Protein AF-A0A8B4VVH5-F1 (afdb_monomer)

Mean predicted aligned error: 2.5 Å

Sequence (91 aa):
MIIVTLAETTPVLEAANLQQDLRRAGIEPWAWVVNNSLAAAQPSSPFLKIRANRELPLISDVEEQYAKRIALTALQSEEPVGIDLLEEMAK

Solvent-accessible surface area (backbone atoms only — not comparable to full-atom values): 5134 Å² total; per-residue (Å²): 95,73,48,75,36,41,59,44,74,67,45,45,52,52,50,52,51,51,50,52,55,34,44,74,73,74,42,72,69,65,31,36,32,38,37,63,22,48,55,70,45,65,54,84,51,70,70,50,41,60,54,16,61,66,24,50,65,54,50,47,48,40,55,76,74,72,29,98,32,75,46,78,27,44,44,66,95,59,84,62,67,61,70,70,40,41,56,58,62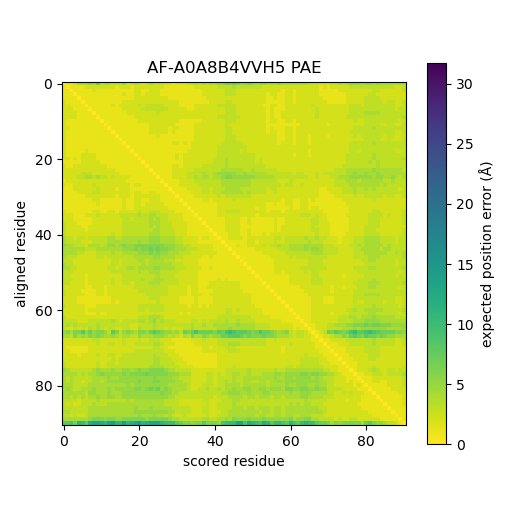,73,108

Secondary structure (DSSP, 8-state):
-EEEEESSHHHHHHHHHHHHHHHHTT----EEEEEEETTTT---SHHHHHHHHHHHHHHHHIIIII-SSEEEEEPPSS---SHHHHHHHT-

InterPro domains:
  IPR025723 ArsA/GET3, Anion-transporting ATPase-like domain [PF02374] (2-91)
  IPR027417 P-loop containing nucleoside triphosphate hydrolase [G3DSA:3.40.50.300] (1-91)

Radius of gyration: 14.14 Å; Cα contacts (8 Å, |Δi|>4): 133; chains: 1; bounding box: 43×24×34 Å

Foldseek 3Di:
DEAEFELDDVRLVVSQVVQVVCVVVVHHHQEYEHEAQLLVVVDPDPVSVVVNVSSVVSVVCCCPPPHVYYHYWHRDPDDQPDDVSVVVRVD

Organism: Klebsiella pneumoniae (NCBI:txid573)

Nearest PDB structures (foldseek):
  1ihu-assembly1_A  TM=9.793E-01  e=1.400E-10  Escherichia coli
  1ii0-assembly2_B  TM=9.841E-01  e=2.248E-10  Escherichia coli
  1ii0-assembly1_A  TM=9.830E-01  e=2.406E-10  Escherichia coli
  1f48-assembly1_A  TM=9.783E-01  e=3.153E-10  Escherichia coli
  1ii9-assembly1_A  TM=9.809E-01  e=7.595E-10  Escherichia coli

pLDDT: mean 96.33, std 2.49, range [81.0, 98.44]

Structure (mmCIF, N/CA/C/O backbone):
data_AF-A0A8B4VVH5-F1
#
_entry.id   AF-A0A8B4VVH5-F1
#
loop_
_atom_site.group_PDB
_atom_site.id
_atom_site.type_symbol
_atom_site.label_atom_id
_atom_site.label_alt_id
_atom_site.label_comp_id
_atom_site.label_asym_id
_atom_site.label_entity_id
_atom_site.label_seq_id
_atom_site.pdbx_PDB_ins_code
_atom_site.Cartn_x
_atom_site.Cartn_y
_atom_site.Cartn_z
_atom_site.occupancy
_atom_site.B_iso_or_equiv
_atom_site.auth_seq_id
_atom_site.auth_comp_id
_atom_site.auth_asym_id
_atom_site.auth_atom_id
_atom_site.pdbx_PDB_model_num
ATOM 1 N N . MET A 1 1 ? -14.690 -7.131 0.293 1.00 94.50 1 MET A N 1
ATOM 2 C CA . MET A 1 1 ? -14.308 -5.774 -0.152 1.00 94.50 1 MET A CA 1
ATOM 3 C C . MET A 1 1 ? -12.831 -5.567 0.133 1.00 94.50 1 MET A C 1
ATOM 5 O O . MET A 1 1 ? -12.373 -6.047 1.165 1.00 94.50 1 MET A O 1
ATOM 9 N N . ILE A 1 2 ? -12.107 -4.915 -0.775 1.00 97.31 2 ILE A N 1
ATOM 10 C CA . ILE A 1 2 ? -10.666 -4.653 -0.672 1.00 97.31 2 ILE A CA 1
ATOM 11 C C . ILE A 1 2 ? -10.461 -3.151 -0.860 1.00 97.31 2 ILE A C 1
ATOM 13 O O . ILE A 1 2 ? -11.086 -2.569 -1.745 1.00 97.31 2 ILE A O 1
ATOM 17 N N . ILE A 1 3 ? -9.624 -2.541 -0.025 1.00 98.12 3 ILE A N 1
ATOM 18 C CA . ILE A 1 3 ? -9.231 -1.134 -0.159 1.00 98.12 3 ILE A CA 1
ATOM 19 C C . ILE A 1 3 ? -7.850 -1.088 -0.807 1.00 98.12 3 ILE A C 1
ATOM 21 O O . ILE A 1 3 ? -6.958 -1.825 -0.394 1.00 98.12 3 ILE A O 1
ATOM 25 N N . VAL A 1 4 ? -7.679 -0.240 -1.818 1.00 98.19 4 VAL A N 1
ATOM 26 C CA . VAL A 1 4 ? -6.392 -0.020 -2.488 1.00 98.19 4 VAL A CA 1
ATOM 27 C C . VAL A 1 4 ? -5.917 1.391 -2.163 1.00 98.19 4 VAL A C 1
ATOM 29 O O . VAL A 1 4 ? -6.702 2.333 -2.250 1.00 98.19 4 VAL A O 1
ATOM 32 N N . THR A 1 5 ? -4.652 1.536 -1.781 1.00 98.19 5 THR A N 1
ATOM 33 C CA . THR A 1 5 ? -4.028 2.831 -1.475 1.00 98.19 5 THR A CA 1
ATOM 34 C C . THR A 1 5 ? -2.574 2.866 -1.949 1.00 98.19 5 THR A C 1
ATOM 36 O O . THR A 1 5 ? -2.075 1.877 -2.482 1.00 98.19 5 THR A O 1
ATOM 39 N N . LEU A 1 6 ? -1.896 3.997 -1.766 1.00 98.00 6 LEU A N 1
ATOM 40 C CA . LEU A 1 6 ? -0.460 4.168 -1.996 1.00 98.00 6 LEU A CA 1
ATOM 41 C C . LEU A 1 6 ? 0.266 4.293 -0.655 1.00 98.00 6 LEU A C 1
ATOM 43 O O . LEU A 1 6 ? -0.329 4.733 0.327 1.00 98.00 6 LEU A O 1
ATOM 47 N N . ALA A 1 7 ? 1.560 3.969 -0.619 1.00 97.19 7 ALA A N 1
ATOM 48 C CA . ALA A 1 7 ? 2.407 4.138 0.566 1.00 97.19 7 ALA A CA 1
ATOM 49 C C . ALA A 1 7 ? 2.804 5.613 0.804 1.00 97.19 7 ALA A C 1
ATOM 51 O O . ALA A 1 7 ? 3.976 5.964 0.932 1.00 97.19 7 ALA A O 1
ATOM 52 N N . GLU A 1 8 ? 1.808 6.493 0.851 1.00 97.62 8 GLU A N 1
ATOM 53 C CA . GLU A 1 8 ? 1.941 7.931 1.064 1.00 97.62 8 GLU A CA 1
ATOM 54 C C . GLU A 1 8 ? 0.989 8.382 2.178 1.00 97.62 8 GLU A C 1
ATOM 56 O O . GLU A 1 8 ? -0.085 7.811 2.367 1.00 97.62 8 GLU A O 1
ATOM 6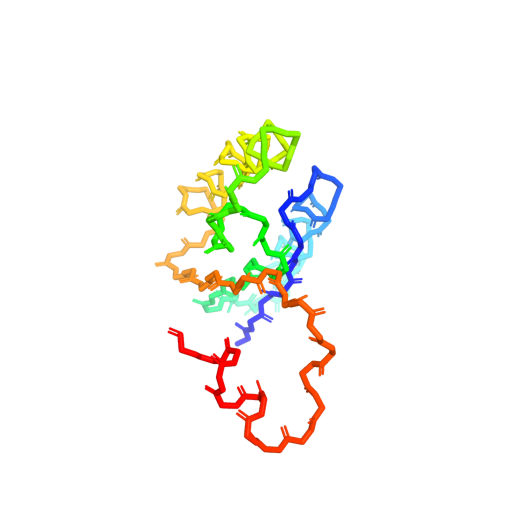1 N N . THR A 1 9 ? 1.362 9.425 2.925 1.00 96.44 9 THR A N 1
ATOM 62 C CA . THR A 1 9 ? 0.630 9.834 4.136 1.00 96.44 9 THR A CA 1
ATOM 63 C C . THR A 1 9 ? -0.841 10.156 3.866 1.00 96.44 9 THR A C 1
ATOM 65 O O . THR A 1 9 ? -1.712 9.669 4.585 1.00 96.44 9 THR A O 1
ATOM 68 N N . THR A 1 10 ? -1.135 10.957 2.835 1.00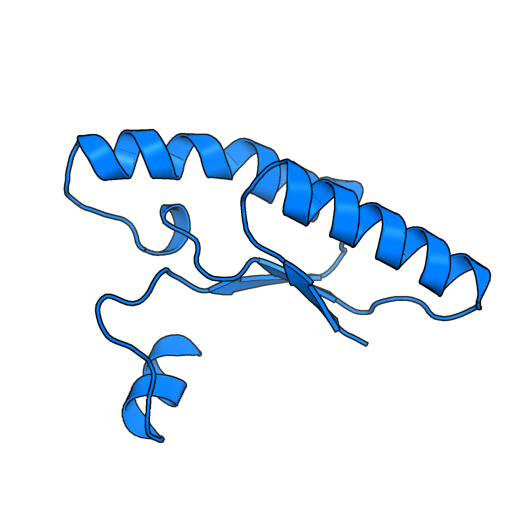 97.94 10 THR A N 1
ATOM 69 C CA . THR A 1 10 ? -2.517 11.359 2.528 1.00 97.94 10 THR A CA 1
ATOM 70 C C . THR A 1 10 ? -3.362 10.178 2.033 1.00 97.94 10 THR A C 1
ATOM 72 O O . THR A 1 10 ? -4.403 9.938 2.643 1.00 97.94 10 THR A O 1
ATOM 75 N N . PRO A 1 11 ? -2.927 9.370 1.040 1.00 98.25 11 PRO A N 1
ATOM 76 C CA . PRO A 1 11 ? -3.674 8.181 0.622 1.00 98.25 11 PRO A CA 1
ATOM 77 C C . PRO A 1 11 ? -3.938 7.167 1.741 1.00 98.25 11 PRO A C 1
ATOM 79 O O . PRO A 1 11 ? -5.028 6.594 1.798 1.00 98.25 11 PRO A O 1
ATOM 82 N N . VAL A 1 12 ? -2.983 6.934 2.652 1.00 97.81 12 VAL A N 1
ATOM 83 C CA . VAL A 1 12 ? -3.203 6.030 3.798 1.00 97.81 12 VAL A CA 1
ATOM 84 C C . VAL A 1 12 ? -4.280 6.586 4.729 1.00 97.81 12 VAL A C 1
ATOM 86 O O . VAL A 1 12 ? -5.192 5.854 5.116 1.00 97.81 12 VAL A O 1
ATOM 89 N N . LEU A 1 13 ? -4.225 7.882 5.046 1.00 98.06 13 LEU A N 1
ATOM 90 C CA . LEU A 1 13 ? -5.222 8.525 5.901 1.00 98.06 13 LEU A CA 1
ATOM 91 C C . LEU A 1 13 ? -6.620 8.520 5.262 1.00 98.06 13 LEU A C 1
ATOM 93 O O . LEU A 1 13 ? -7.611 8.230 5.932 1.00 98.06 13 LEU A O 1
ATOM 97 N N . GLU A 1 14 ? -6.716 8.806 3.964 1.00 98.44 14 GLU A N 1
ATOM 98 C CA . GLU A 1 14 ? -7.977 8.764 3.217 1.00 98.44 14 GLU A CA 1
ATOM 99 C C . GLU A 1 14 ? -8.563 7.349 3.169 1.00 98.44 14 GLU A C 1
ATOM 101 O O . GLU A 1 14 ? -9.756 7.167 3.420 1.00 98.44 14 GLU A O 1
ATOM 106 N N . ALA A 1 15 ? -7.727 6.335 2.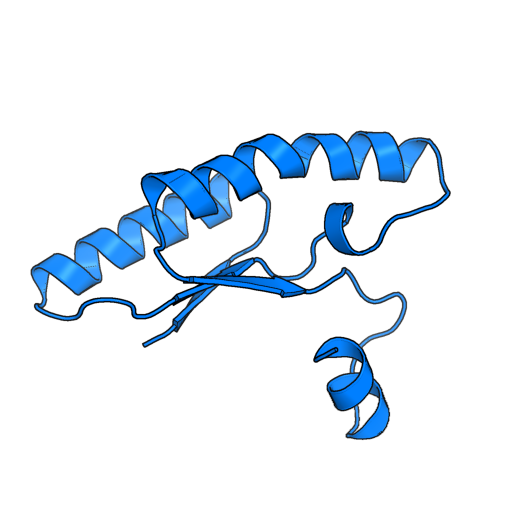936 1.00 98.31 15 ALA A N 1
ATOM 107 C CA . ALA A 1 15 ? -8.132 4.934 2.971 1.00 98.31 15 ALA A CA 1
ATOM 108 C C . ALA A 1 15 ? -8.616 4.504 4.369 1.00 98.31 15 ALA A C 1
ATOM 110 O O . ALA A 1 15 ? -9.596 3.762 4.485 1.00 98.31 15 ALA A O 1
ATOM 111 N N . ALA A 1 16 ? -7.986 5.005 5.436 1.00 97.88 16 ALA A N 1
ATOM 112 C CA . ALA A 1 16 ? -8.390 4.721 6.811 1.00 97.88 16 ALA A CA 1
ATOM 113 C C . ALA A 1 16 ? -9.757 5.343 7.137 1.00 97.88 16 ALA A C 1
ATOM 115 O O . ALA A 1 16 ? -10.623 4.675 7.711 1.00 97.88 16 ALA A O 1
ATOM 116 N N . ASN A 1 17 ? -9.983 6.586 6.704 1.00 98.25 17 ASN A N 1
ATOM 117 C CA . ASN A 1 17 ? -11.278 7.255 6.831 1.00 98.25 17 ASN A CA 1
ATOM 118 C C . ASN A 1 17 ? -12.364 6.514 6.037 1.00 98.25 17 ASN A C 1
ATOM 120 O O . ASN A 1 17 ? -13.434 6.225 6.573 1.00 98.25 17 ASN A O 1
ATOM 124 N N . LEU A 1 18 ? -12.068 6.110 4.798 1.00 98.19 18 LEU A N 1
ATOM 125 C CA . LEU A 1 18 ? -12.975 5.303 3.982 1.00 98.19 18 LEU A CA 1
ATOM 126 C C . LEU A 1 18 ? -13.331 3.974 4.671 1.00 98.19 18 LEU A C 1
ATOM 128 O O . LEU A 1 18 ? -14.500 3.593 4.712 1.00 98.19 18 LEU A O 1
ATOM 132 N N . GLN A 1 19 ? -12.355 3.276 5.262 1.00 97.94 19 GLN A N 1
ATOM 133 C CA . GLN A 1 19 ? -12.610 2.071 6.058 1.00 97.94 19 GLN A CA 1
ATOM 134 C C . GLN A 1 19 ? -13.559 2.347 7.233 1.00 97.94 19 GLN A C 1
ATOM 136 O O . GLN A 1 19 ? -14.470 1.552 7.479 1.00 97.94 19 GLN A O 1
ATOM 141 N N . GLN A 1 20 ? -13.363 3.445 7.967 1.00 98.06 20 GLN A N 1
ATOM 142 C CA . GLN A 1 20 ? -14.249 3.816 9.071 1.00 98.06 20 GLN A CA 1
ATOM 143 C C . GLN A 1 20 ? -15.678 4.057 8.572 1.00 98.06 20 GLN A C 1
ATOM 145 O O . GLN A 1 20 ? -16.634 3.568 9.180 1.00 98.06 20 GLN A O 1
ATOM 150 N N . ASP A 1 21 ? -15.829 4.752 7.450 1.00 98.38 21 ASP A N 1
ATOM 151 C CA . ASP A 1 21 ? -17.123 5.030 6.837 1.00 98.38 21 ASP A CA 1
ATOM 152 C C . ASP A 1 21 ? -17.845 3.741 6.422 1.00 98.38 21 ASP A C 1
ATOM 154 O O . ASP A 1 2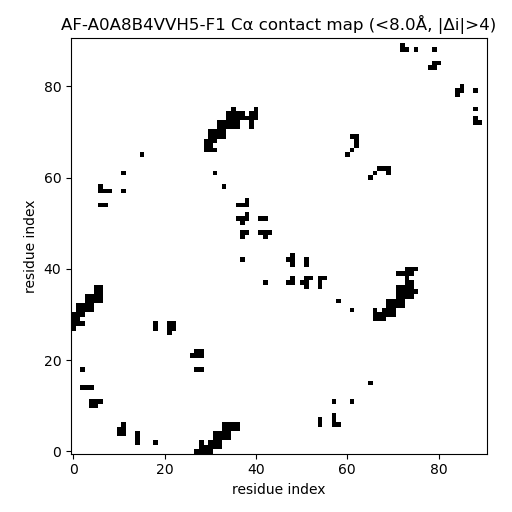1 ? -19.026 3.565 6.730 1.00 98.38 21 ASP A O 1
ATOM 158 N N . LEU A 1 22 ? -17.120 2.801 5.814 1.00 97.94 22 LEU A N 1
ATOM 159 C CA . LEU A 1 22 ? -17.644 1.494 5.413 1.00 97.94 22 LEU A CA 1
ATOM 160 C C . LEU A 1 22 ? -18.071 0.655 6.621 1.00 97.94 22 LEU A C 1
ATOM 162 O O . LEU A 1 22 ? -19.165 0.086 6.620 1.00 97.94 22 LEU A O 1
ATOM 166 N N . ARG A 1 23 ? -17.277 0.657 7.698 1.00 97.19 23 ARG A N 1
ATOM 167 C CA . ARG A 1 23 ? -17.634 -0.014 8.957 1.00 97.19 23 ARG A CA 1
ATOM 168 C C . ARG A 1 23 ? -18.914 0.547 9.568 1.00 97.19 23 ARG A C 1
ATOM 170 O O . ARG A 1 23 ? -19.750 -0.227 10.029 1.00 97.19 23 ARG A O 1
ATOM 177 N N . ARG A 1 24 ? -19.117 1.871 9.532 1.00 98.12 24 ARG A N 1
ATOM 178 C CA . ARG A 1 24 ? -20.374 2.501 9.991 1.00 98.12 24 ARG A CA 1
ATOM 179 C C . ARG A 1 24 ? -21.579 2.071 9.153 1.00 98.12 24 ARG A C 1
ATOM 181 O O . ARG A 1 24 ? -22.679 1.993 9.687 1.00 98.12 24 ARG A O 1
ATOM 188 N N . ALA A 1 25 ? -21.373 1.759 7.875 1.00 98.19 25 ALA A N 1
ATOM 189 C CA . ALA A 1 25 ? -22.391 1.185 6.995 1.00 98.19 25 ALA A CA 1
ATOM 190 C C . ALA A 1 25 ? -22.564 -0.342 7.159 1.00 98.19 25 ALA A C 1
ATOM 192 O O . ALA A 1 25 ? -23.333 -0.952 6.419 1.00 98.19 25 ALA A O 1
ATOM 193 N N . GLY A 1 26 ? -21.866 -0.974 8.110 1.00 97.75 26 GLY A N 1
ATOM 194 C CA . GLY A 1 26 ? -21.922 -2.420 8.342 1.00 97.75 26 GLY A CA 1
ATOM 195 C C . GLY A 1 26 ? -21.092 -3.248 7.357 1.00 97.75 26 GLY A C 1
ATOM 196 O O . GLY A 1 26 ? -21.300 -4.456 7.251 1.00 97.75 26 GLY A O 1
ATOM 197 N N . ILE A 1 27 ? -20.159 -2.626 6.631 1.00 97.75 27 ILE A N 1
ATOM 198 C CA . ILE A 1 27 ? -19.310 -3.283 5.635 1.00 97.75 27 ILE A CA 1
ATOM 199 C C . ILE A 1 27 ? -17.877 -3.347 6.167 1.00 97.75 27 ILE A C 1
ATOM 201 O O . ILE A 1 27 ? -17.182 -2.337 6.237 1.00 97.75 27 ILE A O 1
ATOM 205 N N . GLU A 1 28 ? -17.411 -4.550 6.500 1.00 96.56 28 GLU A N 1
ATOM 206 C CA . GLU A 1 28 ? -16.029 -4.771 6.936 1.00 96.56 28 GLU A CA 1
ATOM 207 C C . GLU A 1 28 ? -15.114 -5.036 5.725 1.00 96.56 28 GLU A C 1
ATOM 209 O O . GLU A 1 28 ? -15.325 -6.016 4.993 1.00 96.56 28 GLU A O 1
ATOM 214 N N . PRO A 1 29 ? -14.087 -4.199 5.479 1.00 97.12 29 PRO A N 1
ATOM 215 C CA . PRO A 1 29 ? -13.056 -4.520 4.502 1.00 97.12 29 PRO A CA 1
ATOM 216 C C . PRO A 1 29 ? -12.322 -5.806 4.893 1.00 97.12 29 PRO A C 1
ATOM 218 O O . PRO A 1 29 ? -11.960 -6.021 6.044 1.00 97.12 29 PRO A O 1
ATOM 221 N N . TRP A 1 30 ? -12.082 -6.677 3.918 1.00 97.00 30 TRP A N 1
ATOM 222 C CA . TRP A 1 30 ? -11.434 -7.966 4.160 1.00 97.00 30 TRP A CA 1
ATOM 223 C C . TRP A 1 30 ? -9.901 -7.873 4.132 1.00 97.00 30 TRP A C 1
ATOM 225 O O . TRP A 1 30 ? -9.234 -8.630 4.845 1.00 97.00 30 TRP A O 1
ATOM 235 N N . ALA A 1 31 ? -9.361 -6.967 3.309 1.00 97.44 31 ALA A N 1
ATOM 236 C CA . ALA A 1 31 ? -7.930 -6.736 3.130 1.00 97.44 31 ALA A CA 1
ATOM 237 C C . ALA A 1 31 ? -7.639 -5.330 2.587 1.00 97.44 31 ALA A C 1
ATOM 239 O O . ALA A 1 31 ? -8.531 -4.657 2.056 1.00 97.44 31 ALA A O 1
ATOM 240 N N . TRP A 1 32 ? -6.370 -4.943 2.690 1.00 98.31 32 TRP A N 1
ATOM 241 C CA . TRP A 1 32 ? -5.793 -3.763 2.055 1.00 98.31 32 TRP A CA 1
ATOM 242 C C . TRP A 1 32 ? -4.757 -4.166 1.004 1.00 98.31 32 TRP A C 1
ATOM 244 O O . TRP A 1 32 ? -4.058 -5.165 1.163 1.00 98.31 32 TRP A O 1
ATOM 254 N N . VAL A 1 33 ? -4.645 -3.374 -0.058 1.00 98.19 33 VAL A N 1
ATOM 255 C CA . VAL A 1 33 ? -3.557 -3.446 -1.036 1.00 98.19 33 VAL A CA 1
ATOM 256 C C . VAL A 1 33 ? -2.819 -2.116 -1.008 1.00 98.19 33 VAL A C 1
ATOM 258 O O . VAL A 1 33 ? -3.403 -1.076 -1.319 1.00 98.19 33 VAL A O 1
ATOM 261 N N . VAL A 1 34 ? -1.541 -2.149 -0.643 1.00 97.81 34 VAL A N 1
ATOM 262 C CA . VAL A 1 34 ? -0.645 -1.001 -0.790 1.00 97.81 34 VAL A CA 1
ATOM 263 C C . VAL A 1 34 ? 0.016 -1.122 -2.154 1.00 97.81 34 VAL A C 1
ATOM 265 O O . VAL A 1 34 ? 0.891 -1.960 -2.369 1.00 97.81 34 VAL A O 1
ATOM 268 N N . ASN A 1 35 ? -0.474 -0.321 -3.092 1.00 97.50 35 ASN A N 1
ATOM 269 C CA . ASN A 1 35 ? -0.043 -0.348 -4.474 1.00 97.50 35 ASN A CA 1
ATOM 270 C C . ASN A 1 35 ? 1.199 0.524 -4.692 1.00 97.50 35 ASN A C 1
ATOM 272 O O . ASN A 1 35 ? 1.418 1.504 -3.976 1.00 97.50 35 ASN A O 1
ATOM 276 N N . ASN A 1 36 ? 1.953 0.206 -5.743 1.00 96.38 36 ASN A N 1
ATOM 277 C CA . ASN A 1 36 ? 3.008 1.053 -6.292 1.00 96.38 36 ASN A CA 1
ATOM 278 C C . ASN A 1 36 ? 4.147 1.379 -5.305 1.00 96.38 36 ASN A C 1
ATOM 280 O O . ASN A 1 36 ? 4.662 2.498 -5.283 1.00 96.38 36 ASN A O 1
ATOM 284 N N . SER A 1 37 ? 4.528 0.412 -4.470 1.00 97.50 37 SER A N 1
ATOM 285 C CA . SER A 1 37 ? 5.539 0.602 -3.430 1.00 97.50 37 SER A CA 1
ATOM 286 C C . SER A 1 37 ? 6.960 0.557 -3.997 1.00 97.50 37 SER A C 1
ATOM 288 O O . SER A 1 37 ? 7.378 -0.431 -4.613 1.00 97.50 37 SER A O 1
ATOM 290 N N . LEU A 1 38 ? 7.749 1.602 -3.727 1.00 97.19 38 LEU A N 1
ATOM 291 C CA . LEU A 1 38 ? 9.194 1.584 -3.956 1.00 97.19 38 LEU A CA 1
ATOM 292 C C . LEU A 1 38 ? 9.904 0.629 -2.995 1.00 97.19 38 LEU A C 1
ATOM 294 O O . LEU A 1 38 ? 10.911 0.039 -3.376 1.00 97.19 38 LEU A O 1
ATOM 298 N N . ALA A 1 39 ? 9.411 0.469 -1.765 1.00 96.88 39 ALA A N 1
ATOM 299 C CA . ALA A 1 39 ? 9.981 -0.489 -0.818 1.00 96.88 39 ALA A CA 1
ATOM 300 C C . ALA A 1 39 ? 9.884 -1.929 -1.340 1.00 96.88 39 ALA A C 1
ATOM 302 O O . ALA A 1 39 ? 10.881 -2.653 -1.313 1.00 96.88 39 ALA A O 1
ATOM 303 N N . ALA A 1 40 ? 8.733 -2.311 -1.901 1.00 96.38 40 ALA A N 1
ATOM 304 C CA . ALA A 1 40 ? 8.546 -3.621 -2.522 1.00 96.38 40 ALA A CA 1
ATOM 305 C C . ALA A 1 40 ? 9.379 -3.801 -3.809 1.00 96.38 40 ALA A C 1
ATOM 307 O O . ALA A 1 40 ? 9.851 -4.904 -4.079 1.00 96.38 40 ALA A O 1
ATOM 308 N N . ALA A 1 41 ? 9.631 -2.722 -4.561 1.00 96.06 41 ALA A N 1
ATOM 309 C CA . ALA A 1 41 ? 10.442 -2.747 -5.784 1.00 96.06 41 ALA A CA 1
ATOM 310 C C . ALA A 1 41 ? 11.957 -2.935 -5.550 1.00 96.06 41 ALA A C 1
ATOM 312 O O . ALA A 1 41 ? 12.705 -3.104 -6.510 1.00 96.06 41 ALA A O 1
ATOM 313 N N . GLN A 1 42 ? 12.429 -2.878 -4.296 1.00 95.00 42 GLN A N 1
ATOM 314 C CA . GLN A 1 42 ? 13.834 -3.099 -3.910 1.00 95.00 42 GLN A CA 1
ATOM 315 C C . GLN A 1 42 ? 14.861 -2.359 -4.803 1.00 95.00 42 GLN A C 1
ATOM 317 O O . GLN A 1 42 ? 15.790 -2.966 -5.347 1.00 95.00 42 GLN A O 1
ATOM 322 N N . PRO A 1 43 ? 14.734 -1.029 -4.975 1.00 96.50 43 PRO A N 1
ATOM 323 C CA . PRO A 1 43 ? 15.533 -0.288 -5.937 1.00 96.50 43 PRO A CA 1
ATOM 324 C C . PRO A 1 43 ? 17.021 -0.289 -5.569 1.00 96.50 43 PRO A C 1
ATOM 326 O O . PRO A 1 43 ? 17.410 -0.202 -4.403 1.00 96.50 43 PRO A O 1
ATOM 329 N N . SER A 1 44 ? 17.887 -0.294 -6.583 1.00 96.19 44 SER A N 1
ATOM 330 C CA . SER A 1 44 ? 19.343 -0.227 -6.401 1.00 96.19 44 SER A CA 1
ATOM 331 C C . SER A 1 44 ? 19.861 1.205 -6.208 1.00 96.19 44 SER A C 1
ATOM 333 O O . SER A 1 44 ? 20.828 1.412 -5.469 1.00 96.19 44 SER A O 1
ATOM 335 N N . SER A 1 45 ? 19.196 2.194 -6.819 1.00 97.62 45 SER A N 1
ATOM 336 C CA . SER A 1 45 ? 19.575 3.611 -6.760 1.00 97.62 45 SER A CA 1
ATOM 337 C C . SER A 1 45 ? 19.551 4.155 -5.322 1.00 97.62 45 SER A C 1
ATOM 339 O O . SER A 1 45 ? 18.518 4.042 -4.654 1.00 97.62 45 SER A O 1
ATOM 341 N N . PRO A 1 46 ? 20.627 4.816 -4.844 1.00 97.31 46 PRO A N 1
ATOM 342 C CA . PRO A 1 46 ? 20.667 5.400 -3.501 1.00 97.31 46 PRO A CA 1
ATOM 343 C C . PRO A 1 46 ? 19.512 6.368 -3.217 1.00 97.31 46 PRO A C 1
ATOM 345 O O . PRO A 1 46 ? 18.946 6.357 -2.126 1.00 97.31 46 PRO A O 1
ATOM 348 N N . PHE A 1 47 ? 19.116 7.170 -4.209 1.00 97.62 47 PHE A N 1
ATOM 349 C CA . PHE A 1 47 ? 18.000 8.105 -4.071 1.00 97.62 47 PHE A CA 1
ATOM 350 C C . PHE A 1 47 ? 16.666 7.376 -3.860 1.00 97.62 47 PHE A C 1
ATOM 352 O O . PHE A 1 47 ? 15.897 7.723 -2.963 1.00 97.62 47 PHE A O 1
ATOM 359 N N . LEU A 1 48 ? 16.410 6.331 -4.652 1.00 97.31 48 LEU A N 1
ATOM 360 C CA . LEU A 1 48 ? 15.175 5.558 -4.550 1.00 97.31 48 LEU A CA 1
ATOM 361 C C . LEU A 1 48 ? 15.124 4.717 -3.273 1.00 97.31 48 LEU A C 1
ATOM 363 O O . LEU A 1 48 ? 14.050 4.580 -2.704 1.00 97.31 48 LEU A O 1
ATOM 367 N N . LYS A 1 49 ? 16.265 4.250 -2.750 1.00 97.94 49 LYS A N 1
ATOM 368 C CA . LYS A 1 49 ? 16.328 3.610 -1.423 1.00 97.94 49 LYS A CA 1
ATOM 369 C C . LYS A 1 49 ? 15.902 4.557 -0.303 1.00 97.94 49 LYS A C 1
ATOM 371 O O . LYS A 1 49 ? 15.140 4.172 0.577 1.00 97.94 49 LYS A O 1
ATOM 376 N N . ILE A 1 50 ? 16.346 5.816 -0.346 1.00 97.44 50 ILE A N 1
ATOM 377 C CA . ILE A 1 50 ? 15.920 6.829 0.634 1.00 97.44 50 ILE A CA 1
ATOM 378 C C . ILE A 1 50 ? 14.409 7.072 0.536 1.00 97.44 50 ILE A C 1
ATOM 380 O O . ILE A 1 50 ? 13.751 7.231 1.561 1.00 97.44 50 ILE A O 1
ATOM 384 N N . ARG A 1 51 ? 13.855 7.100 -0.682 1.00 96.44 51 ARG A N 1
ATOM 385 C CA . ARG A 1 51 ? 12.408 7.237 -0.911 1.00 96.44 51 ARG A CA 1
ATOM 386 C C . ARG A 1 51 ? 11.635 6.022 -0.389 1.00 96.44 51 ARG A C 1
ATOM 388 O O . ARG A 1 51 ? 10.711 6.220 0.387 1.00 96.44 51 ARG A O 1
ATOM 395 N N . ALA A 1 52 ? 12.067 4.809 -0.728 1.00 97.56 52 ALA A N 1
ATOM 396 C CA . ALA A 1 52 ? 11.500 3.549 -0.248 1.00 97.56 52 ALA A CA 1
ATOM 397 C C . ALA A 1 52 ? 11.447 3.479 1.287 1.00 97.56 52 ALA A C 1
ATOM 399 O O . ALA A 1 52 ? 10.427 3.121 1.862 1.00 97.56 52 ALA A O 1
ATOM 400 N N . ASN A 1 53 ? 12.506 3.916 1.974 1.00 97.19 53 ASN A N 1
ATOM 401 C CA . ASN A 1 53 ? 12.536 3.922 3.439 1.00 97.19 53 ASN A CA 1
ATOM 402 C C . ASN A 1 53 ? 11.472 4.829 4.080 1.00 97.19 53 ASN A C 1
ATOM 404 O O . ASN A 1 53 ? 11.136 4.633 5.245 1.00 97.19 53 ASN A O 1
ATOM 408 N N . ARG A 1 54 ? 10.939 5.820 3.352 1.00 96.69 54 ARG A N 1
ATOM 409 C CA . ARG A 1 54 ? 9.841 6.670 3.843 1.00 96.69 54 ARG A CA 1
ATOM 410 C C . ARG A 1 54 ? 8.484 5.969 3.785 1.00 96.69 54 ARG A C 1
ATOM 412 O O . ARG A 1 54 ? 7.577 6.399 4.485 1.00 96.69 54 ARG A O 1
ATOM 419 N N . GLU A 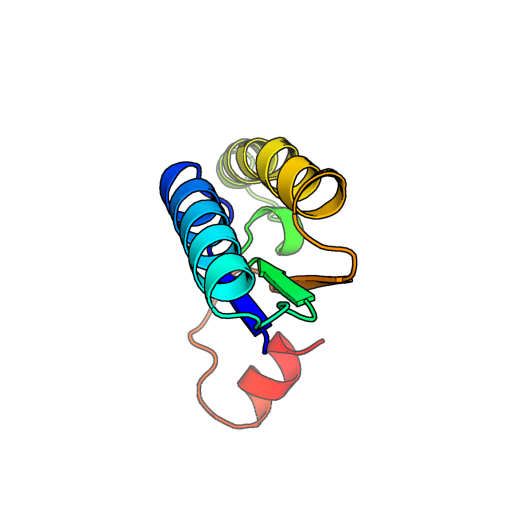1 55 ? 8.356 4.914 2.983 1.00 98.06 55 GLU A N 1
ATOM 420 C CA . GLU A 1 55 ? 7.138 4.103 2.888 1.00 98.06 55 GLU A CA 1
ATOM 421 C C . GLU A 1 55 ? 7.014 3.125 4.062 1.00 98.06 55 GLU A C 1
ATOM 423 O O . GLU A 1 55 ? 5.904 2.828 4.490 1.00 98.06 55 GLU A O 1
ATOM 428 N N . LEU A 1 56 ? 8.140 2.649 4.610 1.00 97.00 56 LEU A N 1
ATOM 429 C CA . LEU A 1 56 ? 8.158 1.582 5.619 1.00 97.00 56 LEU A CA 1
ATOM 430 C C . LEU A 1 56 ? 7.287 1.873 6.854 1.00 97.00 56 LEU A C 1
ATOM 432 O O . LEU A 1 56 ? 6.517 0.989 7.222 1.00 97.00 56 LEU A O 1
ATOM 436 N N . PRO A 1 57 ? 7.326 3.072 7.476 1.00 97.56 57 PRO A N 1
ATOM 437 C CA . PRO A 1 57 ? 6.460 3.355 8.621 1.00 97.56 57 PRO A CA 1
ATOM 438 C C . PRO A 1 57 ? 4.974 3.310 8.252 1.00 97.56 57 PRO A C 1
ATOM 440 O O . PRO A 1 57 ? 4.173 2.770 9.001 1.00 97.56 57 PRO A O 1
ATOM 443 N N . LEU A 1 58 ? 4.617 3.813 7.065 1.00 97.69 58 LEU A N 1
ATOM 444 C CA . LEU A 1 58 ? 3.233 3.836 6.588 1.00 97.69 58 LEU A CA 1
ATOM 445 C C . LEU A 1 58 ? 2.717 2.426 6.282 1.00 97.69 58 LEU A C 1
ATOM 447 O O . LEU A 1 58 ? 1.570 2.109 6.575 1.00 97.69 58 LEU A O 1
ATOM 451 N N . ILE A 1 59 ? 3.566 1.572 5.708 1.00 97.00 59 ILE A N 1
ATOM 452 C CA . ILE A 1 59 ? 3.255 0.157 5.482 1.00 97.00 59 ILE A CA 1
ATOM 453 C C . ILE A 1 59 ? 3.036 -0.558 6.825 1.00 97.00 59 ILE A C 1
ATOM 455 O O . ILE A 1 59 ? 2.043 -1.271 6.963 1.00 97.00 59 ILE A O 1
ATOM 459 N N . SER A 1 60 ? 3.908 -0.317 7.814 1.00 96.25 60 SER A N 1
ATOM 460 C CA . SER A 1 60 ? 3.776 -0.862 9.178 1.00 96.25 60 SER A CA 1
ATOM 461 C C . SER A 1 60 ? 2.457 -0.433 9.819 1.00 96.25 60 SER A C 1
ATOM 463 O O . SER A 1 60 ? 1.732 -1.267 10.351 1.00 96.25 60 SER A O 1
ATOM 465 N N . ASP A 1 61 ? 2.088 0.847 9.703 1.00 95.25 61 ASP A N 1
ATOM 466 C CA . ASP A 1 61 ? 0.816 1.357 10.226 1.00 95.25 61 ASP A CA 1
ATOM 467 C C . ASP A 1 61 ? -0.386 0.631 9.599 1.00 95.25 61 ASP A C 1
ATOM 469 O O . ASP A 1 61 ? -1.335 0.271 10.300 1.00 95.25 61 ASP A O 1
ATOM 473 N N . VAL A 1 62 ? -0.351 0.359 8.289 1.00 95.56 62 VAL A N 1
ATOM 474 C CA . VAL A 1 62 ? -1.415 -0.401 7.612 1.00 95.56 62 VAL A CA 1
ATOM 475 C C . VAL A 1 62 ? -1.503 -1.836 8.125 1.00 95.56 62 VAL A C 1
ATOM 477 O O . VAL A 1 62 ? -2.612 -2.306 8.404 1.00 95.56 62 VAL A O 1
ATOM 480 N N . GLU A 1 63 ? -0.367 -2.516 8.261 1.00 94.56 63 GLU A N 1
ATOM 481 C CA . GLU A 1 63 ? -0.295 -3.902 8.732 1.00 94.56 63 GLU A CA 1
ATOM 482 C C . GLU A 1 63 ? -0.735 -4.045 10.197 1.00 94.56 63 GLU A C 1
ATOM 484 O O . GLU A 1 63 ? -1.482 -4.961 10.541 1.00 94.56 63 GLU A O 1
ATOM 489 N N . GLU A 1 64 ? -0.319 -3.123 11.061 1.00 94.25 64 GLU A N 1
ATOM 490 C CA . GLU A 1 64 ? -0.555 -3.217 12.501 1.00 94.25 64 GLU A CA 1
ATOM 491 C C . GLU A 1 64 ? -1.919 -2.658 12.921 1.00 94.25 64 GLU A C 1
ATOM 493 O O . GLU A 1 64 ? -2.551 -3.188 13.840 1.00 94.25 64 GLU A O 1
ATOM 498 N N . GLN A 1 65 ? -2.389 -1.586 12.272 1.00 93.50 65 GLN A N 1
ATOM 499 C CA . GLN A 1 65 ? -3.540 -0.815 12.757 1.00 93.50 65 GLN A CA 1
ATOM 500 C C . GLN A 1 65 ? -4.796 -0.987 11.902 1.00 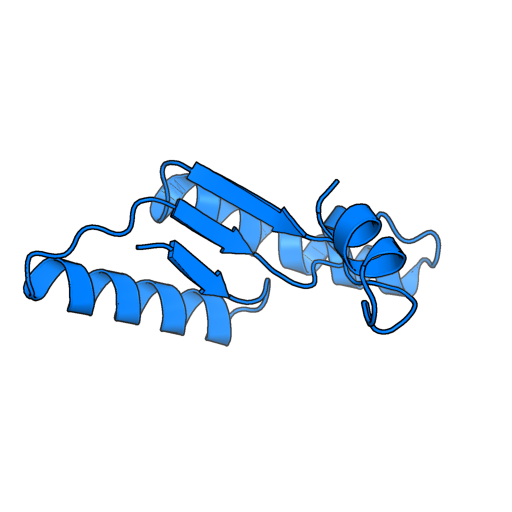93.50 65 GLN A C 1
ATOM 502 O O . GLN A 1 65 ? -5.912 -0.954 12.435 1.00 93.50 65 GLN A O 1
ATOM 507 N N . TYR A 1 66 ? -4.656 -1.147 10.583 1.00 91.81 66 TYR A N 1
ATOM 508 C CA . TYR A 1 66 ? -5.800 -1.030 9.675 1.00 91.81 66 TYR A CA 1
ATOM 509 C C . TYR A 1 66 ? -6.290 -2.357 9.105 1.00 91.81 66 TYR A C 1
ATOM 511 O O . TYR A 1 66 ? -7.507 -2.505 8.944 1.00 91.81 66 TYR A O 1
ATOM 519 N N . ALA A 1 67 ? -5.407 -3.321 8.837 1.00 89.31 67 ALA A N 1
ATOM 520 C CA . ALA A 1 67 ? -5.768 -4.522 8.093 1.00 89.31 67 ALA A CA 1
ATOM 521 C C . ALA A 1 67 ? -5.186 -5.808 8.690 1.00 89.31 67 ALA A C 1
ATOM 523 O O . ALA A 1 67 ? -3.996 -5.925 8.922 1.00 89.31 67 ALA A O 1
ATOM 524 N N . LYS A 1 68 ? -6.016 -6.853 8.815 1.00 89.50 68 LYS A N 1
ATOM 525 C CA . LYS A 1 68 ? -5.535 -8.214 9.146 1.00 89.50 68 LYS A CA 1
ATOM 526 C C . LYS A 1 68 ? -4.845 -8.913 7.973 1.00 89.50 68 LYS A C 1
ATOM 528 O O . LYS A 1 68 ? -4.256 -9.976 8.147 1.00 89.50 68 LYS A O 1
ATOM 533 N N . ARG A 1 69 ? -5.055 -8.399 6.761 1.00 96.56 69 ARG A N 1
ATOM 534 C CA . ARG A 1 69 ? -4.538 -8.939 5.505 1.00 96.56 69 ARG A CA 1
ATOM 535 C C . ARG A 1 69 ? -4.093 -7.782 4.644 1.00 96.56 69 ARG A C 1
ATOM 537 O O . ARG A 1 69 ? -4.889 -6.881 4.372 1.00 96.56 69 ARG A O 1
ATOM 544 N N . ILE A 1 70 ? -2.854 -7.861 4.200 1.00 96.25 70 ILE A N 1
ATOM 545 C CA . ILE A 1 70 ? -2.232 -6.863 3.353 1.00 96.25 70 ILE A CA 1
ATOM 546 C C . ILE A 1 70 ? -1.593 -7.561 2.155 1.00 96.25 70 ILE A C 1
ATOM 548 O O . ILE A 1 70 ? -1.050 -8.658 2.285 1.00 96.25 70 ILE A O 1
ATOM 552 N N . ALA A 1 71 ? -1.690 -6.934 0.991 1.00 96.75 71 ALA A N 1
ATOM 553 C CA . ALA A 1 71 ? -0.836 -7.225 -0.150 1.00 96.75 71 ALA A CA 1
ATOM 554 C C . ALA A 1 71 ? -0.057 -5.957 -0.502 1.00 96.75 71 ALA A C 1
ATOM 556 O O . ALA A 1 71 ? -0.601 -4.853 -0.434 1.00 96.75 71 ALA A O 1
ATOM 557 N N . LEU A 1 72 ? 1.207 -6.121 -0.872 1.00 96.38 72 LEU A N 1
ATOM 558 C CA . LEU A 1 72 ? 2.037 -5.045 -1.395 1.00 96.38 72 LEU A CA 1
ATOM 559 C C . LEU A 1 72 ? 2.338 -5.350 -2.853 1.00 96.38 72 LEU A C 1
ATOM 561 O O . LEU A 1 72 ? 2.742 -6.467 -3.161 1.00 96.38 72 LEU A O 1
ATOM 565 N N . THR A 1 73 ? 2.188 -4.362 -3.728 1.00 96.81 73 THR A N 1
ATOM 566 C CA . THR A 1 73 ? 2.655 -4.471 -5.114 1.00 96.81 73 THR A CA 1
ATOM 567 C C . THR A 1 73 ? 3.799 -3.491 -5.341 1.00 96.81 73 THR A C 1
ATOM 569 O O . THR A 1 73 ? 3.783 -2.347 -4.873 1.00 96.81 73 THR A O 1
ATOM 572 N N . ALA A 1 74 ? 4.830 -3.955 -6.041 1.00 96.88 74 ALA A N 1
ATOM 573 C CA . ALA A 1 74 ? 5.977 -3.132 -6.386 1.00 96.88 74 ALA A CA 1
ATOM 574 C C . ALA A 1 74 ? 5.605 -2.058 -7.416 1.00 96.88 74 ALA A C 1
ATOM 576 O O . ALA A 1 74 ? 4.773 -2.287 -8.297 1.00 96.88 74 ALA A O 1
ATOM 577 N N . LEU A 1 75 ? 6.270 -0.902 -7.341 1.00 96.12 75 LEU A N 1
ATOM 578 C CA . LEU A 1 75 ? 6.345 0.026 -8.469 1.00 96.12 75 LEU A CA 1
ATOM 579 C C . LEU A 1 75 ? 6.935 -0.706 -9.683 1.00 96.12 75 LEU A C 1
ATOM 581 O O . LEU A 1 75 ? 8.037 -1.249 -9.605 1.00 96.12 75 LEU A O 1
ATOM 585 N N . GLN A 1 76 ? 6.205 -0.685 -10.794 1.00 96.06 76 GLN A N 1
ATOM 586 C CA . GLN A 1 76 ? 6.621 -1.307 -12.049 1.00 96.06 76 GLN A CA 1
ATOM 587 C C . GLN A 1 76 ? 7.498 -0.342 -12.858 1.00 96.06 76 GLN A C 1
ATOM 589 O O . GLN A 1 76 ? 7.255 0.867 -12.873 1.00 96.06 76 GLN A O 1
ATOM 594 N N . SER A 1 77 ? 8.532 -0.859 -13.528 1.00 93.12 77 SER A N 1
ATOM 595 C CA . SER A 1 77 ? 9.379 -0.052 -14.421 1.00 93.12 77 SER A CA 1
ATOM 596 C C . SER A 1 77 ? 8.679 0.319 -15.727 1.00 93.12 77 SER A C 1
ATOM 598 O O . SER A 1 77 ? 9.017 1.332 -16.336 1.00 93.12 77 SER A O 1
ATOM 600 N N . GLU A 1 78 ? 7.716 -0.499 -16.141 1.00 94.56 78 GLU A N 1
ATOM 601 C CA . GLU A 1 78 ? 6.865 -0.296 -17.308 1.00 94.56 78 GLU A CA 1
ATOM 602 C C . GLU A 1 78 ? 5.400 -0.373 -16.875 1.00 94.56 78 GLU A C 1
ATOM 604 O O . GLU A 1 78 ? 5.078 -0.962 -15.842 1.00 94.56 78 GLU A O 1
ATOM 609 N N . GLU A 1 79 ? 4.498 0.237 -17.641 1.00 93.56 79 GLU A N 1
ATOM 610 C CA . GLU A 1 79 ? 3.071 0.103 -17.352 1.00 93.56 79 GLU A CA 1
ATOM 611 C C . GLU A 1 79 ? 2.646 -1.367 -17.524 1.00 93.56 79 GLU A C 1
ATOM 613 O O . GLU A 1 79 ? 2.936 -1.954 -18.569 1.00 93.56 79 GLU A O 1
ATOM 618 N N . PRO A 1 80 ? 1.942 -1.972 -16.547 1.00 94.38 80 PRO A N 1
ATOM 619 C CA . PRO A 1 80 ? 1.574 -3.384 -16.590 1.00 94.38 80 PRO A CA 1
ATOM 620 C C . PRO A 1 80 ? 0.379 -3.610 -17.529 1.00 94.38 80 PRO A C 1
ATOM 622 O O . PRO A 1 80 ? -0.744 -3.882 -17.102 1.00 94.38 80 PRO A O 1
ATOM 625 N N . VAL A 1 81 ? 0.608 -3.433 -18.830 1.00 96.88 81 VAL A N 1
ATOM 626 C CA . VAL A 1 81 ? -0.397 -3.559 -19.890 1.00 96.88 81 VAL A CA 1
ATOM 627 C C . VAL A 1 81 ? -0.249 -4.907 -20.588 1.00 96.88 81 VAL A C 1
ATOM 629 O O . VAL A 1 81 ? 0.834 -5.292 -21.016 1.00 96.88 81 VAL A O 1
ATOM 632 N N . GLY A 1 82 ? -1.368 -5.609 -20.765 1.00 97.38 82 GLY A N 1
ATOM 633 C CA . GLY A 1 82 ? -1.379 -6.962 -21.320 1.00 97.38 82 GLY A CA 1
ATOM 634 C C . GLY A 1 82 ? -1.252 -8.037 -20.241 1.00 97.38 82 GLY A C 1
ATOM 635 O O . GLY A 1 82 ? -0.929 -7.756 -19.090 1.00 97.38 82 GLY A O 1
ATOM 636 N N . ILE A 1 83 ? -1.577 -9.276 -20.612 1.00 96.94 83 ILE A N 1
ATOM 637 C CA . ILE A 1 83 ? -1.702 -10.388 -19.656 1.00 96.94 83 ILE A CA 1
ATOM 638 C C . ILE A 1 83 ? -0.350 -10.701 -19.010 1.00 96.94 83 ILE A C 1
ATOM 640 O O . ILE A 1 83 ? -0.285 -10.830 -17.794 1.00 96.94 83 ILE A O 1
ATOM 644 N N . ASP A 1 84 ? 0.724 -10.729 -19.801 1.00 96.31 84 ASP A N 1
ATOM 645 C CA . ASP A 1 84 ? 2.054 -11.113 -19.321 1.00 96.31 84 ASP A CA 1
ATOM 646 C C . ASP A 1 84 ? 2.572 -10.166 -18.221 1.00 96.31 84 ASP A C 1
ATOM 648 O O . ASP A 1 84 ? 2.996 -10.619 -17.158 1.00 96.31 84 ASP A O 1
ATOM 652 N N . LEU A 1 85 ? 2.465 -8.847 -18.429 1.00 95.00 85 LEU A N 1
ATOM 653 C CA . LEU A 1 85 ? 2.921 -7.854 -17.449 1.00 95.00 85 LEU A CA 1
ATOM 654 C C . LEU A 1 85 ? 1.996 -7.763 -16.224 1.00 95.00 85 LEU A C 1
ATOM 656 O O . LEU A 1 85 ? 2.460 -7.485 -15.119 1.00 95.00 85 LEU A O 1
ATOM 660 N N . LEU A 1 86 ? 0.693 -8.032 -16.382 1.00 95.06 86 LEU A N 1
ATOM 661 C CA . LEU A 1 86 ? -0.231 -8.129 -15.245 1.00 95.06 86 LEU A CA 1
ATOM 662 C C . LEU A 1 86 ? 0.060 -9.358 -14.376 1.00 95.06 86 LEU A C 1
ATOM 664 O O . LEU A 1 86 ? -0.010 -9.266 -13.150 1.00 95.06 86 LEU A O 1
ATOM 668 N N . GLU A 1 87 ? 0.392 -10.495 -14.991 1.00 94.88 87 GLU A N 1
ATOM 669 C CA . GLU A 1 87 ? 0.806 -11.699 -14.267 1.00 94.88 87 GLU A CA 1
ATOM 670 C C . GLU A 1 87 ? 2.146 -11.509 -13.557 1.00 94.88 87 GLU A C 1
ATOM 672 O O . GLU A 1 87 ? 2.337 -12.052 -12.471 1.00 94.88 87 GLU A O 1
ATOM 677 N N . GLU A 1 88 ? 3.077 -10.756 -14.145 1.00 92.50 88 GLU A N 1
ATOM 678 C CA . GLU A 1 88 ? 4.330 -10.392 -13.485 1.00 92.50 88 GLU A CA 1
ATOM 679 C C . GLU A 1 88 ? 4.091 -9.481 -12.278 1.00 92.50 88 GLU A C 1
ATOM 681 O O . GLU A 1 88 ? 4.589 -9.778 -11.195 1.00 92.50 88 GLU A O 1
ATOM 686 N N . MET A 1 89 ? 3.259 -8.444 -12.425 1.00 93.00 89 MET A N 1
ATOM 687 C CA . MET A 1 89 ? 2.901 -7.533 -11.332 1.00 93.00 89 MET A CA 1
ATOM 688 C C . MET A 1 89 ? 2.214 -8.249 -10.154 1.00 93.00 89 MET A C 1
ATOM 690 O O . MET A 1 89 ? 2.313 -7.796 -9.015 1.00 93.00 89 MET A O 1
ATOM 694 N N . ALA A 1 90 ? 1.475 -9.330 -10.419 1.00 91.12 90 ALA A N 1
ATOM 695 C CA . ALA A 1 90 ? 0.711 -10.058 -9.407 1.00 91.12 90 ALA A CA 1
ATOM 696 C C . A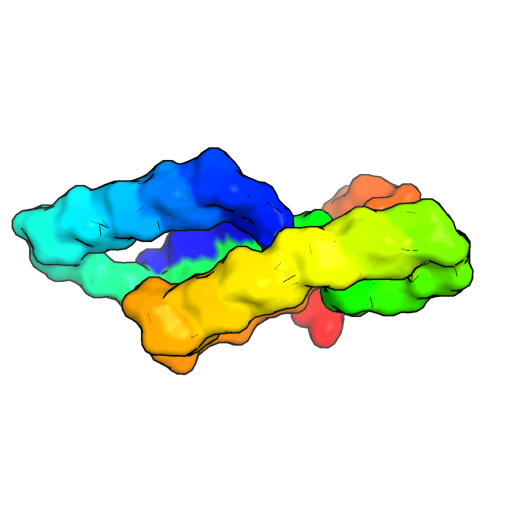LA A 1 90 ? 1.543 -11.036 -8.551 1.00 91.12 90 ALA A C 1
ATOM 698 O O . ALA A 1 90 ? 0.985 -11.629 -7.623 1.00 91.12 90 ALA A O 1
ATOM 699 N N . LYS A 1 91 ? 2.825 -11.244 -8.878 1.00 81.00 91 LYS A N 1
ATOM 700 C CA . LYS A 1 91 ? 3.747 -12.138 -8.155 1.00 81.00 91 LYS A CA 1
ATOM 701 C C . LYS A 1 91 ? 4.419 -11.432 -6.984 1.00 81.00 91 LYS A C 1
ATOM 703 O O . LYS A 1 91 ? 4.601 -12.122 -5.956 1.00 81.00 91 LYS A O 1
#

=== Feature glossary ===
Reading guide. The protein is described through the following features:

Foldseek 3Di. A 3Di character summarizes, for each residue, the relative orientation of the Cα frame of its nearest spatial neighbor. Because it encodes fold topology rather than chemistry, 3Di alignments detect remote structural similarity that sequence alignment misses.

Contact-map, Ramachandran, and PAE plots. Plot images: a contact map (which residues are close in 3D, as an N×N binary image), a Ramachandran scatter (backbone torsion angles, revealing secondary-structure composition at a glance), and — for AlphaFold structures — a PAE heatmap (pairwise prediction confidence).

Radius of gyration, Cα contacts, bounding box. Radius of gyration (Rg) is the root-mean-square distance of Cα atoms from their centroid — a single number for overall size and compactness. A globular domain of N residues has Rg ≈ 2.2·N^0.38 Å; an extended or disordered chain has a much larger Rg. The Cα contact count is the number of residue pairs whose Cα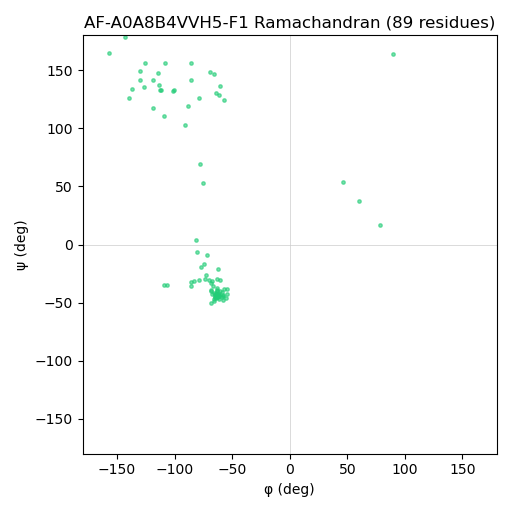 atoms are within 8 Å and are more than four positions apart in sequence — a standard proxy for tertiary packing density. The bounding box is the smallest axis-aligned box enclosing all Cα atoms.

Secondary structure (8-state, DSSP). Eight-state secondary structure (DSSP): H is the canonical α-helix, G the tighter 3₁₀-helix, I the wider π-helix; E/B are β-structure, T and S are turns and bends, and '-' is everything else. DSSP derives these from the pattern of main-chain N–H···O=C hydrogen bonds, not from the sequence.

B-factor. B-factor (Debye–Waller factor) reflects atomic displacement in the crystal lattice. It is an experimental observable (units Å²), not a prediction; low values mean the atom is pinned down, high values mean it moves or is heterogeneous across the crystal.

pLDDT. pLDDT is the predicted lDDT-Cα score: AlphaFold's confidence that the local environment of each residue (all inter-atomic distances within 15 Å) is correctly placed. It is a per-residue number between 0 and 100, with higher meaning more reliable.

Nearest PDB structures. Nearest PDB neighbors are the top structural matches found by Foldseek when searching this structure against the entire Protein Data Bank. Each hit reports a TM-score (0 to 1; >0.5 almost always implies the same fold) and an E-value. These are *structural* homologs — they may share no detectable sequence similarity.

Solvent-accessible surface area. Accessible surface area quantifies burial. A residue with SASA near zero is packed into the hydrophobic core; one with SASA >100 Å² sits on the surface. Computed here via the Shrake–Rupley numerical algorithm with a 1.4 Å probe.

Rendered structure images. Structure images are PyMOL renders from six orthogonal camera directions. Cartoon representation draws helices as coils and strands as arrows; sticks shows the backbone as bonds; surface shows the solvent-excluded envelope. Rainbow coloring maps sequence position to hue (blue→red, N→C); chain coloring assigns a distinct color per polypeptide.

Backbone torsions (φ/ψ). φ (phi) and ψ (psi) are the two rotatable backbone dihedrals per residue: φ is the C(i-1)–N–Cα–C torsion, ψ is the N–Cα–C–N(i+1) torsion, both in degrees on (−180°, 180°]. α-helical residues cluster near (−60°, −45°); β-strand residues near (−120°, +130°). A Ramachandran plot is simply a scatter of (φ, ψ) for every residue.

Predicted aligned error. Predicted Aligned Error (PAE) is an AlphaFold confidence matrix: entry (i, j) is the expected error in the position of residue j, in ångströms, when the prediction is superimposed on the true structure at residue i. Low PAE within a block of residues means that block is internally rigid and well-predicted; high PAE between two blocks means their relative placement is uncertain even if each block individually is confident.

mmCIF coordinates. Structure coordinates are given as an mmCIF _atom_site loop: one row per atom with element, residue name, chain id, sequence number, and x/y/z position in Å. Only the four main-chain atoms per residue are included here; side chains are omitted to keep the record compact.

InterPro / GO / CATH / organism. Database cross-references. InterPro integrates a dozen domain/family signature databases into unified entries with residue-range hits. GO terms attach function/process/location labels with evidence codes. CATH codes position the fold in a four-level structural taxonomy. Organism is the NCBI-taxonomy species name.

Secondary structure (3-state, P-SEA). SS3 is a coarse helix/strand/coil call (letters a/b/c) made by the P-SEA algorithm from inter-Cα distances and dihedrals. It is less detailed than DSSP but needs only Cα positions.

Sequence. Sequence gives the chain of amino acids in standard one-letter code (A=alanine, C=cysteine, …, Y=tyrosine), read N→C. It is the only feature that is directly encoded by the gene; all structural features are derived from the folded form of this sequence.